Protein AF-A0A914VLH5-F1 (afdb_monomer)

Radius of gyration: 33.71 Å; Cα contacts (8 Å, |Δi|>4): 23; chains: 1; bounding box: 68×15×90 Å

Structure (mmCIF, N/CA/C/O backbone):
data_AF-A0A914VLH5-F1
#
_entry.id   AF-A0A914VLH5-F1
#
loop_
_atom_site.group_PDB
_atom_site.id
_atom_site.type_symbol
_atom_site.label_atom_id
_atom_site.label_alt_id
_atom_site.label_comp_id
_atom_site.label_asym_id
_atom_site.label_entity_id
_atom_site.label_seq_id
_atom_site.pdbx_PDB_ins_code
_atom_site.Cartn_x
_atom_site.Cartn_y
_atom_site.Cartn_z
_atom_site.occupancy
_atom_site.B_iso_or_equiv
_atom_site.auth_seq_id
_atom_site.auth_comp_id
_atom_site.auth_asym_id
_atom_site.auth_atom_id
_atom_site.pdbx_PDB_model_num
ATOM 1 N N . MET A 1 1 ? -21.725 1.135 17.606 1.00 58.41 1 MET A N 1
ATOM 2 C CA . MET A 1 1 ? -20.853 1.816 18.589 1.00 58.41 1 MET A CA 1
ATOM 3 C C . MET A 1 1 ? -21.652 2.880 19.317 1.00 58.41 1 MET A C 1
ATOM 5 O O . MET A 1 1 ? -21.839 2.698 20.506 1.00 58.41 1 MET A O 1
ATOM 9 N N . GLU A 1 2 ? -22.238 3.854 18.609 1.00 65.44 2 GLU A N 1
ATOM 10 C CA . GLU A 1 2 ? -23.177 4.846 19.180 1.00 65.44 2 GLU A CA 1
ATOM 11 C C . GLU A 1 2 ? -24.310 4.226 20.014 1.00 65.44 2 GLU A C 1
ATOM 13 O O . GLU A 1 2 ? -24.558 4.659 21.131 1.00 65.44 2 GLU A O 1
ATOM 18 N N . GLU A 1 3 ? -24.946 3.163 19.514 1.00 70.44 3 GLU A N 1
ATOM 19 C CA . GLU A 1 3 ? -26.031 2.468 20.226 1.00 70.44 3 GLU A CA 1
ATOM 20 C C . GLU A 1 3 ? -25.581 1.920 21.592 1.00 70.44 3 GLU A C 1
ATOM 22 O O . GLU A 1 3 ? -26.225 2.167 22.604 1.00 70.44 3 GLU A O 1
ATOM 27 N N . ARG A 1 4 ? -24.404 1.282 21.656 1.00 69.00 4 ARG A N 1
ATOM 28 C CA . ARG A 1 4 ? -23.881 0.718 22.910 1.00 69.00 4 ARG A CA 1
ATOM 29 C C . ARG A 1 4 ? -23.267 1.760 23.851 1.00 69.00 4 ARG A C 1
ATOM 31 O O . ARG A 1 4 ? -23.208 1.525 25.052 1.00 69.00 4 ARG A O 1
ATOM 38 N N . GLU A 1 5 ? -22.801 2.895 23.331 1.00 72.56 5 GLU A N 1
ATOM 39 C CA . GLU A 1 5 ? -22.423 4.048 24.165 1.00 72.56 5 GLU A CA 1
ATOM 40 C C . GLU A 1 5 ? -23.659 4.680 24.811 1.00 72.56 5 GLU A C 1
ATOM 42 O O . GLU A 1 5 ? -23.626 5.015 25.996 1.00 72.56 5 GLU A O 1
ATOM 47 N N . GLY A 1 6 ? -24.763 4.759 24.062 1.00 77.75 6 GLY A N 1
ATOM 48 C CA . GLY A 1 6 ? -26.075 5.119 24.594 1.00 77.75 6 GLY A CA 1
ATOM 49 C C . GLY A 1 6 ? -26.534 4.164 25.697 1.00 77.75 6 GLY A C 1
ATOM 50 O O . GLY A 1 6 ? -27.001 4.622 26.739 1.00 77.75 6 GLY A O 1
ATOM 51 N N . ASP A 1 7 ? -26.321 2.857 25.520 1.00 81.38 7 ASP A N 1
ATOM 52 C CA . ASP A 1 7 ? -26.665 1.847 26.527 1.00 81.38 7 ASP A CA 1
ATOM 53 C C . ASP A 1 7 ? -25.865 2.014 27.831 1.00 81.38 7 ASP A C 1
ATOM 55 O O . ASP A 1 7 ? -26.438 1.923 28.917 1.00 81.38 7 ASP A O 1
ATOM 59 N N . ILE A 1 8 ? -24.558 2.307 27.763 1.00 80.75 8 ILE A N 1
ATOM 60 C CA . ILE A 1 8 ? -23.743 2.548 28.970 1.00 80.75 8 ILE A CA 1
ATOM 61 C C . ILE A 1 8 ? -24.120 3.849 29.665 1.00 80.75 8 ILE A C 1
ATOM 63 O O . ILE A 1 8 ? -24.228 3.860 30.891 1.00 80.75 8 ILE A O 1
ATOM 67 N N . ALA A 1 9 ? -24.364 4.923 28.914 1.00 82.75 9 ALA A N 1
ATOM 68 C CA . ALA A 1 9 ? -24.849 6.173 29.491 1.00 82.75 9 ALA A CA 1
ATOM 69 C C . ALA A 1 9 ? -26.214 5.969 30.178 1.00 82.75 9 ALA A C 1
ATOM 71 O O . ALA A 1 9 ? -26.440 6.452 31.288 1.00 82.75 9 ALA A O 1
ATOM 72 N N . GLY A 1 10 ? -27.101 5.177 29.567 1.00 83.44 10 GLY A N 1
ATOM 73 C CA . GLY A 1 10 ? -28.369 4.770 30.168 1.00 83.44 10 GLY A CA 1
ATOM 74 C C . GLY A 1 10 ? -28.189 3.943 31.445 1.00 83.44 10 GLY A C 1
ATOM 75 O O . GLY A 1 10 ? -28.877 4.189 32.438 1.00 83.44 10 GLY A O 1
ATOM 76 N N . LEU A 1 11 ? -27.237 3.004 31.459 1.00 81.94 11 LEU A N 1
ATOM 77 C CA . LEU A 1 11 ? -26.892 2.211 32.643 1.00 81.94 11 LEU A CA 1
ATOM 78 C C . LEU A 1 11 ? -26.296 3.074 33.764 1.00 81.94 11 LEU A C 1
ATOM 80 O O . LEU A 1 11 ? -26.657 2.870 34.919 1.00 81.94 11 LEU A O 1
ATOM 84 N N . GLN A 1 12 ? -25.458 4.063 33.445 1.00 83.56 12 GLN A N 1
ATOM 85 C CA . GLN A 1 12 ? -24.929 5.032 34.416 1.00 83.56 12 GLN A CA 1
ATOM 86 C C . GLN A 1 12 ? -26.054 5.829 35.079 1.00 83.56 12 GLN A C 1
ATOM 88 O O . GLN A 1 12 ? -26.137 5.880 36.304 1.00 83.56 12 GLN A O 1
ATOM 93 N N . MET A 1 13 ? -26.981 6.365 34.281 1.00 85.25 13 MET A N 1
ATOM 94 C CA . MET A 1 13 ? -28.144 7.088 34.803 1.00 85.25 13 MET A CA 1
ATOM 95 C C . MET A 1 13 ? -29.053 6.197 35.663 1.00 85.25 13 MET A C 1
ATOM 97 O O . MET A 1 13 ? -29.634 6.658 36.646 1.00 85.25 13 MET A O 1
ATOM 101 N N . ALA A 1 14 ? -29.205 4.921 35.300 1.00 82.25 14 ALA A N 1
ATOM 102 C CA . ALA A 1 14 ? -29.979 3.965 36.086 1.00 82.25 14 ALA A CA 1
ATOM 103 C C . ALA A 1 14 ? -29.291 3.630 37.419 1.00 82.25 14 ALA A C 1
ATOM 105 O O . ALA A 1 14 ? -29.969 3.533 38.440 1.00 82.25 14 ALA A O 1
ATOM 106 N N . VAL A 1 15 ? -27.961 3.502 37.424 1.00 85.19 15 VAL A N 1
ATOM 107 C CA . VAL A 1 15 ? -27.155 3.294 38.636 1.00 85.19 15 VAL A CA 1
ATOM 108 C C . VAL A 1 15 ? -27.276 4.484 39.583 1.00 85.19 15 VAL A C 1
ATOM 110 O O . VAL A 1 15 ? -27.580 4.269 40.753 1.00 85.19 15 VAL A O 1
ATOM 113 N N . GLU A 1 16 ? -27.136 5.717 39.089 1.00 85.12 16 GLU A N 1
ATOM 114 C CA . GLU A 1 16 ? -27.302 6.932 39.904 1.00 85.12 16 GLU A CA 1
ATOM 115 C C . GLU A 1 16 ? -28.695 6.995 40.544 1.00 85.12 16 GLU A C 1
ATOM 117 O O . GLU A 1 16 ? -28.814 7.164 41.757 1.00 85.12 16 GLU A O 1
ATOM 122 N N . ARG A 1 17 ? -29.759 6.753 39.764 1.00 84.06 17 ARG A N 1
ATOM 123 C CA . ARG A 1 17 ? -31.134 6.722 40.295 1.00 84.06 17 ARG A CA 1
ATOM 124 C C . ARG A 1 17 ? -31.342 5.616 41.319 1.00 84.06 17 ARG A C 1
ATOM 126 O O . ARG A 1 17 ? -32.009 5.833 42.327 1.00 84.06 17 ARG A O 1
ATOM 133 N N . LEU A 1 18 ? -30.811 4.418 41.070 1.00 80.06 18 LEU A N 1
ATOM 134 C CA . LEU A 1 18 ? -30.952 3.310 42.011 1.00 80.06 18 LEU A CA 1
ATOM 135 C C . LEU A 1 18 ? -30.200 3.592 43.310 1.00 80.06 18 LEU A C 1
ATOM 137 O O . LEU A 1 18 ? -30.723 3.258 44.369 1.00 80.06 18 LEU A O 1
ATOM 141 N N . GLN A 1 19 ? -29.037 4.245 43.262 1.00 80.94 19 GLN A N 1
ATOM 142 C CA . GLN A 1 19 ? -28.302 4.688 44.452 1.00 80.94 19 GLN A CA 1
ATOM 143 C C . GLN A 1 19 ? -29.043 5.769 45.244 1.00 80.94 19 GLN A C 1
ATOM 145 O O . GLN A 1 19 ? -28.966 5.779 46.471 1.00 80.94 19 GLN A O 1
ATOM 150 N N . GLU A 1 20 ? -29.771 6.651 44.559 1.00 81.56 20 GLU A N 1
ATOM 151 C CA . GLU A 1 20 ? -30.595 7.694 45.177 1.00 81.56 20 GLU A CA 1
ATOM 152 C C . GLU A 1 20 ? -31.828 7.099 45.884 1.00 81.56 20 GLU A C 1
ATOM 154 O O . GLU A 1 20 ? -32.180 7.500 46.993 1.00 81.56 20 GLU A O 1
ATOM 159 N N . VAL A 1 21 ? -32.457 6.087 45.272 1.00 79.88 21 VAL A N 1
ATOM 160 C CA . VAL A 1 21 ? -33.674 5.429 45.784 1.00 79.88 21 VAL A CA 1
ATOM 161 C C . VAL A 1 21 ? -33.382 4.374 46.859 1.00 79.88 21 VAL A C 1
ATOM 163 O O . VAL A 1 21 ? -34.223 4.141 47.724 1.00 79.88 21 VAL A O 1
ATOM 166 N N . SER A 1 22 ? -32.205 3.739 46.848 1.00 76.44 22 SER A N 1
ATOM 167 C CA . SER A 1 22 ? -31.852 2.672 47.806 1.00 76.44 22 SER A CA 1
ATOM 168 C C . SER A 1 22 ? -31.520 3.164 49.227 1.00 76.44 22 SER A C 1
ATOM 170 O O . SER A 1 22 ? -31.223 2.352 50.103 1.00 76.44 22 SER A O 1
ATOM 172 N N . GLY A 1 23 ? -31.644 4.467 49.509 1.00 71.56 23 GLY A N 1
ATOM 173 C CA . GLY A 1 23 ? -31.435 5.023 50.851 1.00 71.56 23 GLY A CA 1
ATOM 174 C C . GLY A 1 23 ? -29.980 4.898 51.312 1.00 71.56 23 GLY A C 1
ATOM 175 O O . GLY A 1 23 ? -29.069 5.014 50.500 1.00 71.56 23 GLY A O 1
ATOM 176 N N . ASP A 1 24 ? -29.736 4.673 52.606 1.00 74.88 24 ASP A N 1
ATOM 177 C CA . ASP A 1 24 ? -28.383 4.545 53.183 1.00 74.88 24 ASP A CA 1
ATOM 178 C C . ASP A 1 24 ? -27.883 3.098 53.313 1.00 74.88 24 ASP A C 1
ATOM 180 O O . ASP A 1 24 ? -26.865 2.876 53.962 1.00 74.88 24 ASP A O 1
ATOM 184 N N . ASP A 1 25 ? -28.545 2.111 52.691 1.00 82.12 25 ASP A N 1
ATOM 185 C CA . ASP A 1 25 ? -28.088 0.716 52.744 1.00 82.12 25 ASP A CA 1
ATOM 186 C C . ASP A 1 25 ? -26.777 0.535 51.943 1.00 82.12 25 ASP A C 1
ATOM 188 O O . ASP A 1 25 ? -26.790 0.557 50.702 1.00 82.12 25 ASP A O 1
ATOM 192 N N . PRO A 1 26 ? -25.622 0.344 52.610 1.00 79.56 26 PRO A N 1
ATOM 193 C CA . PRO A 1 26 ? -24.332 0.273 51.932 1.00 79.56 26 PRO A CA 1
ATOM 194 C C . PRO A 1 26 ? -24.176 -1.013 51.113 1.00 79.56 26 PRO A C 1
ATOM 196 O O . PRO A 1 26 ? -23.416 -1.032 50.143 1.00 79.56 26 PRO A O 1
ATOM 199 N N . SER A 1 27 ? -24.891 -2.084 51.477 1.00 84.31 27 SER A N 1
ATOM 200 C CA . SER A 1 27 ? -24.794 -3.382 50.807 1.00 84.31 27 SER A CA 1
ATOM 201 C C . SER A 1 27 ? -25.384 -3.304 49.401 1.00 84.31 27 SER A C 1
ATOM 203 O O . SER A 1 27 ? -24.758 -3.738 48.436 1.00 84.31 27 SER A O 1
ATOM 205 N N . VAL A 1 28 ? -26.559 -2.683 49.274 1.00 81.94 28 VAL A N 1
ATOM 206 C CA . VAL A 1 28 ? -27.264 -2.528 47.992 1.00 81.94 28 VAL A CA 1
ATOM 207 C C . VAL A 1 28 ? -26.488 -1.603 47.052 1.00 81.94 28 VAL A C 1
ATOM 209 O O . VAL A 1 28 ? -26.318 -1.917 45.873 1.00 81.94 28 VAL A O 1
ATOM 212 N N . LYS A 1 29 ? -25.944 -0.493 47.571 1.00 81.12 29 LYS A N 1
ATOM 213 C CA . LYS A 1 29 ? -25.105 0.429 46.784 1.00 81.12 29 LYS A CA 1
ATOM 214 C C . LYS A 1 29 ? -23.845 -0.247 46.247 1.00 81.12 29 LYS A C 1
ATOM 216 O O . LYS A 1 29 ? -23.476 -0.008 45.097 1.00 81.12 29 LYS A O 1
ATOM 221 N N . THR A 1 30 ? -23.206 -1.084 47.063 1.00 86.25 30 THR A N 1
ATOM 222 C CA . THR A 1 30 ? -21.996 -1.821 46.671 1.00 86.25 30 THR A CA 1
ATOM 223 C C . THR A 1 30 ? -22.308 -2.826 45.565 1.00 86.25 30 THR A C 1
ATOM 225 O O . THR A 1 30 ? -21.639 -2.817 44.537 1.00 86.25 30 THR A O 1
ATOM 228 N N . GLU A 1 31 ? -23.376 -3.615 45.704 1.00 86.62 31 GLU A N 1
ATOM 229 C CA . GLU A 1 31 ? -23.755 -4.615 44.698 1.00 86.62 31 GLU A CA 1
ATOM 230 C C . GLU A 1 31 ? -24.114 -3.979 43.339 1.00 86.62 31 GLU A C 1
ATOM 232 O O . GLU A 1 31 ? -23.730 -4.489 42.282 1.00 86.62 31 GLU A O 1
ATOM 237 N N . ILE A 1 32 ? -24.813 -2.836 43.344 1.00 84.88 32 ILE A N 1
ATOM 238 C CA . ILE A 1 32 ? -25.131 -2.082 42.120 1.00 84.88 32 ILE A CA 1
ATOM 239 C C . ILE A 1 32 ? -23.846 -1.605 41.425 1.00 84.88 32 ILE A C 1
ATOM 241 O O . ILE A 1 32 ? -23.713 -1.760 40.209 1.00 84.88 32 ILE A O 1
ATOM 245 N N . LEU A 1 33 ? -22.893 -1.051 42.184 1.00 84.81 33 LEU A N 1
ATOM 246 C CA . LEU A 1 33 ? -21.613 -0.579 41.648 1.00 84.81 33 LEU A CA 1
ATOM 247 C C . LEU A 1 33 ? -20.755 -1.717 41.101 1.00 84.81 33 LEU A C 1
ATOM 249 O O . LEU A 1 33 ? -20.169 -1.572 40.031 1.00 84.81 33 LEU A O 1
ATOM 253 N N . GLU A 1 34 ? -20.694 -2.851 41.795 1.00 88.88 34 GLU A N 1
ATOM 254 C CA . GLU A 1 34 ? -19.945 -4.025 41.342 1.00 88.88 34 GLU A CA 1
ATOM 255 C C . GLU A 1 34 ? -20.490 -4.552 40.014 1.00 88.88 34 GLU A C 1
ATOM 257 O O . GLU A 1 34 ? -19.727 -4.764 39.068 1.00 88.88 34 GLU A O 1
ATOM 262 N N . ARG A 1 35 ? -21.817 -4.697 39.898 1.00 86.00 35 ARG A N 1
ATOM 263 C CA . ARG A 1 35 ? -22.463 -5.126 38.647 1.00 86.00 35 ARG A CA 1
ATOM 264 C C . ARG A 1 35 ? -22.250 -4.121 37.519 1.00 86.00 35 ARG A C 1
ATOM 266 O O . ARG A 1 35 ? -22.028 -4.523 36.379 1.00 86.00 35 ARG A O 1
ATOM 273 N N . PHE A 1 36 ? -22.293 -2.827 37.826 1.00 86.12 36 PHE A N 1
ATOM 274 C CA . PHE A 1 36 ? -22.020 -1.778 36.852 1.00 86.12 36 PHE A CA 1
ATOM 275 C C . PHE A 1 36 ? -20.569 -1.822 36.357 1.00 86.12 36 PHE A C 1
ATOM 277 O O . PHE A 1 36 ? -20.327 -1.862 35.151 1.00 86.12 36 PHE A O 1
ATOM 284 N N . HIS A 1 37 ? -19.598 -1.906 37.268 1.00 88.00 37 HIS A N 1
ATOM 285 C CA . HIS A 1 37 ? -18.186 -2.026 36.912 1.00 88.00 37 HIS A CA 1
ATOM 286 C C . HIS A 1 37 ? -17.889 -3.29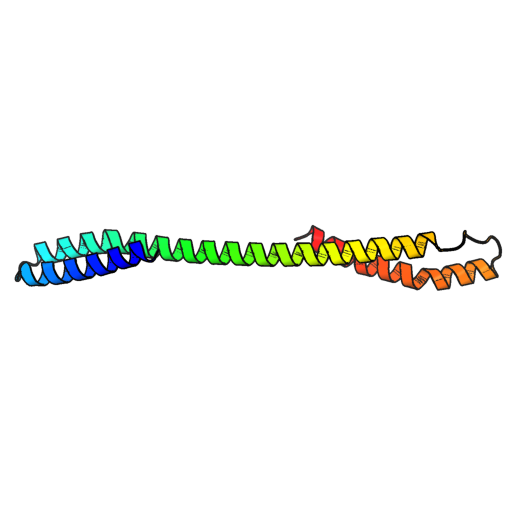7 36.111 1.00 88.00 37 HIS A C 1
ATOM 288 O O . HIS A 1 37 ? -17.116 -3.235 35.153 1.00 88.00 37 HIS A O 1
ATOM 294 N N . ALA A 1 38 ? -18.540 -4.416 36.441 1.00 88.19 38 ALA A N 1
ATOM 295 C CA . ALA A 1 38 ? -18.421 -5.670 35.701 1.00 88.19 38 ALA A CA 1
ATOM 296 C C . ALA A 1 38 ? -18.909 -5.569 34.244 1.00 88.19 38 ALA A C 1
ATOM 298 O O . ALA A 1 38 ? -18.464 -6.345 33.401 1.00 88.19 38 ALA A O 1
ATOM 299 N N . LEU A 1 39 ? -19.792 -4.614 33.929 1.00 85.38 39 LEU A N 1
ATOM 300 C CA . LEU A 1 39 ? -20.249 -4.332 32.564 1.00 85.38 39 LEU A CA 1
ATOM 301 C C . LEU A 1 39 ? -19.410 -3.247 31.879 1.00 85.38 39 LEU A C 1
ATOM 303 O O . LEU A 1 39 ? -19.099 -3.367 30.692 1.00 85.38 39 LEU A O 1
ATOM 307 N N . GLN A 1 40 ? -19.016 -2.207 32.617 1.00 86.94 40 GLN A N 1
ATOM 308 C CA . GLN A 1 40 ? -18.257 -1.089 32.065 1.00 86.94 40 GLN A CA 1
ATOM 309 C C . GLN A 1 40 ? -16.836 -1.508 31.656 1.00 86.94 40 GLN A C 1
ATOM 311 O O . GLN A 1 40 ? -16.375 -1.133 30.580 1.00 86.94 40 GLN A O 1
ATOM 316 N N . GLN A 1 41 ? -16.151 -2.329 32.463 1.00 89.44 41 GLN A N 1
ATOM 317 C CA . GLN A 1 41 ? -14.777 -2.748 32.159 1.00 89.44 41 GLN A CA 1
ATOM 318 C C . GLN A 1 41 ? -14.648 -3.492 30.816 1.00 89.44 41 GLN A C 1
ATOM 320 O O . GLN A 1 41 ? -13.867 -3.044 29.972 1.00 89.44 41 GLN A O 1
ATOM 325 N N . PRO A 1 42 ? -15.410 -4.573 30.550 1.00 89.12 42 PRO A N 1
ATOM 326 C CA . PRO A 1 42 ? -15.344 -5.265 29.263 1.00 89.12 42 PRO A CA 1
ATOM 327 C C . PRO A 1 42 ? -15.711 -4.372 28.077 1.00 89.12 42 PRO A C 1
ATOM 329 O O . PRO A 1 42 ? -15.175 -4.553 26.983 1.00 89.12 42 PRO A O 1
ATOM 332 N N . PHE A 1 43 ? -16.612 -3.405 28.275 1.00 87.44 43 PHE A N 1
ATOM 333 C CA . PHE A 1 43 ? -16.966 -2.446 27.236 1.00 87.44 43 PHE A CA 1
ATOM 334 C C . PHE A 1 43 ? -15.804 -1.512 26.897 1.00 87.44 43 PHE A C 1
ATOM 336 O O . PHE A 1 43 ? -15.457 -1.377 25.723 1.00 87.44 43 PHE A O 1
ATOM 343 N N . ASP A 1 44 ? -15.162 -0.921 27.905 1.00 88.50 44 ASP A N 1
ATOM 344 C CA . ASP A 1 44 ? -14.001 -0.050 27.714 1.00 88.50 44 ASP A CA 1
ATOM 345 C C . ASP A 1 44 ? -12.844 -0.810 27.047 1.00 88.50 44 ASP A C 1
ATOM 347 O O . ASP A 1 44 ? -12.163 -0.289 26.157 1.00 88.50 44 ASP A O 1
ATOM 351 N N . GLU A 1 45 ? -12.634 -2.072 27.428 1.00 91.31 45 GLU A N 1
ATOM 352 C CA . GLU A 1 45 ? -11.671 -2.957 26.773 1.00 91.31 45 GLU A CA 1
ATOM 353 C C . GLU A 1 45 ? -12.036 -3.252 25.315 1.00 91.31 45 GLU A C 1
ATOM 355 O O . GLU A 1 45 ? -11.168 -3.190 24.440 1.00 91.31 45 GLU A O 1
ATOM 360 N N . MET A 1 46 ? -13.305 -3.562 25.029 1.00 90.19 46 MET A N 1
ATOM 361 C CA . MET A 1 46 ? -13.783 -3.772 23.661 1.00 90.19 46 MET A CA 1
ATOM 362 C C . MET A 1 46 ? -13.601 -2.522 22.807 1.00 90.19 46 MET A C 1
ATOM 364 O O . MET A 1 46 ? -13.136 -2.637 21.675 1.00 90.19 46 MET A O 1
ATOM 368 N N . LYS A 1 47 ? -13.906 -1.337 23.343 1.00 88.38 47 LYS A N 1
ATOM 369 C CA . LYS A 1 47 ? -13.723 -0.059 22.651 1.00 88.38 47 LYS A CA 1
ATOM 370 C C . LYS A 1 47 ? -12.258 0.166 22.289 1.00 88.38 47 LYS A C 1
ATOM 372 O O . LYS A 1 47 ? -11.944 0.375 21.122 1.00 88.38 47 LYS A O 1
ATOM 377 N N . LYS A 1 48 ? -11.344 -0.004 23.251 1.00 92.69 48 LYS A N 1
ATOM 378 C CA . LYS A 1 48 ? -9.895 0.089 23.000 1.00 92.69 48 LYS A CA 1
ATOM 379 C C . LYS A 1 48 ? -9.422 -0.907 21.937 1.00 92.69 48 LYS A C 1
ATOM 381 O O . LYS A 1 48 ? -8.612 -0.552 21.081 1.00 92.69 48 LYS A O 1
ATOM 386 N N . LYS A 1 49 ? -9.919 -2.150 21.972 1.00 94.88 49 LYS A N 1
ATOM 387 C CA . LYS A 1 49 ? -9.598 -3.172 20.960 1.00 94.88 49 LYS A CA 1
ATOM 388 C C . LYS A 1 49 ? -10.120 -2.780 19.581 1.00 94.88 49 LYS A C 1
ATOM 390 O O . LYS A 1 49 ? -9.381 -2.911 18.610 1.00 94.88 49 LYS A O 1
ATOM 395 N N . LEU A 1 50 ? -11.353 -2.286 19.491 1.00 92.44 50 LEU A N 1
ATOM 396 C CA . LEU A 1 50 ? -11.945 -1.852 18.229 1.00 92.44 50 LEU A CA 1
ATOM 397 C C . LEU A 1 50 ? -11.182 -0.668 17.632 1.00 92.44 50 LEU A C 1
ATOM 399 O O . LEU A 1 50 ? -10.838 -0.712 16.455 1.00 92.44 50 LEU A O 1
ATOM 403 N N . ASP A 1 51 ? -10.847 0.336 18.442 1.00 93.69 51 ASP A N 1
ATOM 404 C CA . ASP A 1 51 ? -10.066 1.494 18.000 1.00 93.69 51 ASP A CA 1
ATOM 405 C C . ASP A 1 51 ? -8.681 1.073 17.490 1.00 93.69 51 ASP A C 1
ATOM 407 O O . ASP A 1 51 ? -8.210 1.561 16.460 1.00 93.69 51 ASP A O 1
ATOM 411 N N . SER A 1 52 ? -8.033 0.134 18.186 1.00 96.19 52 SER A N 1
ATOM 412 C CA . SER A 1 52 ? -6.753 -0.441 17.765 1.00 96.19 52 SER A CA 1
ATOM 413 C C . SER A 1 52 ? -6.874 -1.180 16.428 1.00 96.19 52 SER A C 1
ATOM 415 O O . SER A 1 52 ? -6.100 -0.921 15.506 1.00 96.19 52 SER A O 1
ATOM 417 N N . LEU A 1 53 ? -7.888 -2.041 16.280 1.00 96.12 53 LEU A N 1
ATOM 418 C CA . LEU A 1 53 ? -8.155 -2.770 15.038 1.00 96.12 53 LEU A CA 1
ATOM 419 C C . LEU A 1 53 ? -8.474 -1.826 13.878 1.00 96.12 53 LEU A C 1
ATOM 421 O O . LEU A 1 53 ? -7.983 -2.028 12.770 1.00 96.12 53 LEU A O 1
ATOM 425 N N . GLN A 1 54 ? -9.255 -0.775 14.125 1.00 95.19 54 GLN A N 1
ATOM 426 C CA . GLN A 1 54 ? -9.581 0.222 13.115 1.00 95.19 54 GLN A CA 1
ATOM 427 C C . GLN A 1 54 ? -8.327 0.964 12.645 1.00 95.19 54 GLN A C 1
ATOM 429 O O . GLN A 1 54 ? -8.131 1.117 11.440 1.00 95.19 54 GLN A O 1
ATOM 434 N N . ARG A 1 55 ? -7.454 1.384 13.569 1.00 96.44 55 ARG A N 1
ATOM 435 C CA . ARG A 1 55 ? -6.170 2.015 13.224 1.00 96.44 55 ARG A CA 1
ATOM 436 C C . ARG A 1 55 ? -5.272 1.066 12.437 1.00 96.44 55 ARG A C 1
ATOM 438 O O . ARG A 1 55 ? -4.742 1.459 11.404 1.00 96.44 55 ARG A O 1
ATOM 445 N N . ALA A 1 56 ? -5.148 -0.186 12.877 1.00 96.50 56 ALA A N 1
ATOM 446 C CA . ALA A 1 56 ? -4.364 -1.197 12.172 1.00 96.50 56 ALA A CA 1
ATOM 447 C C . ALA A 1 56 ? -4.889 -1.431 10.745 1.00 96.50 56 ALA A C 1
ATOM 449 O O . ALA A 1 56 ? -4.109 -1.434 9.797 1.00 96.50 56 ALA A O 1
ATOM 450 N N . ALA A 1 57 ? -6.209 -1.538 10.568 1.00 95.50 57 ALA A N 1
ATOM 451 C CA . ALA A 1 57 ? -6.829 -1.701 9.255 1.00 95.50 57 ALA A CA 1
ATOM 452 C C . ALA A 1 57 ? -6.632 -0.472 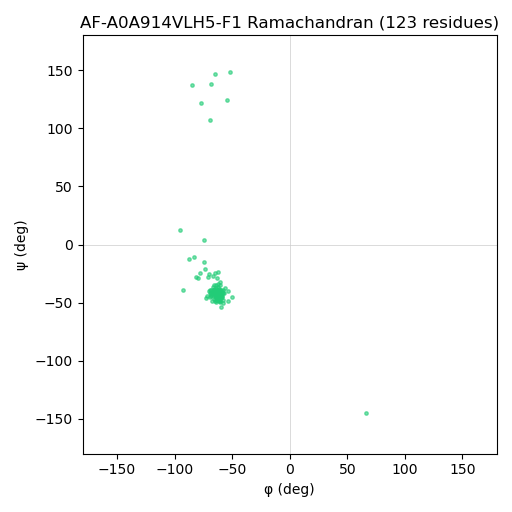8.350 1.00 95.50 57 ALA A C 1
ATOM 454 O O . ALA A 1 57 ? -6.391 -0.615 7.152 1.00 95.50 57 ALA A O 1
ATOM 455 N N . GLN A 1 58 ? -6.718 0.741 8.905 1.00 97.12 58 GLN A N 1
ATOM 456 C CA . GLN A 1 58 ? -6.454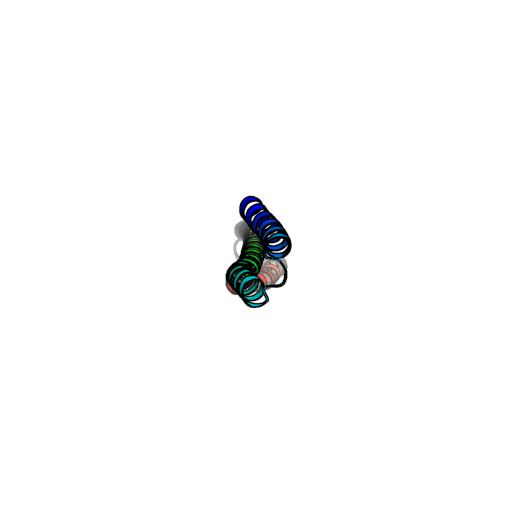 1.974 8.161 1.00 97.12 58 GLN A CA 1
ATOM 457 C C . GLN A 1 58 ? -4.991 2.068 7.714 1.00 97.12 58 GLN A C 1
ATOM 459 O O . GLN A 1 58 ? -4.743 2.418 6.560 1.00 97.12 58 GLN A O 1
ATOM 464 N N . ASN A 1 59 ? -4.049 1.706 8.588 1.00 96.50 59 ASN A N 1
ATOM 465 C CA . ASN A 1 59 ? -2.624 1.675 8.267 1.00 96.50 59 ASN A CA 1
ATOM 466 C C . ASN A 1 59 ? -2.324 0.636 7.184 1.00 96.50 59 ASN A C 1
ATOM 468 O O . ASN A 1 59 ? -1.762 0.995 6.157 1.00 96.50 59 ASN A O 1
ATOM 472 N N . ALA A 1 60 ? -2.809 -0.600 7.340 1.00 94.56 60 ALA A N 1
ATOM 473 C CA . ALA A 1 60 ? -2.634 -1.656 6.343 1.00 94.56 60 ALA A CA 1
ATOM 474 C C . ALA A 1 60 ? -3.210 -1.258 4.972 1.00 94.56 60 ALA A C 1
ATOM 476 O O . ALA A 1 60 ? -2.609 -1.503 3.930 1.00 94.56 60 ALA A O 1
ATOM 477 N N . LYS A 1 61 ? -4.363 -0.575 4.953 1.00 95.44 61 LYS A N 1
ATOM 478 C CA . LYS A 1 61 ? -4.942 -0.036 3.715 1.00 95.44 61 LYS A CA 1
ATOM 479 C C . LYS A 1 61 ? -4.070 1.058 3.092 1.00 95.44 61 LYS A C 1
ATOM 481 O O . LYS A 1 61 ? -3.994 1.144 1.869 1.00 95.44 61 LYS A O 1
ATOM 486 N N . ALA A 1 62 ? -3.479 1.932 3.902 1.00 95.88 62 ALA A N 1
ATOM 487 C CA . ALA A 1 62 ? -2.592 2.983 3.412 1.00 95.88 62 ALA A CA 1
ATOM 488 C C . ALA A 1 62 ? -1.289 2.395 2.848 1.00 95.88 62 ALA A C 1
ATOM 490 O O . ALA A 1 62 ? -0.882 2.782 1.755 1.00 95.88 62 ALA A O 1
ATOM 491 N N . GLU A 1 63 ? -0.702 1.423 3.545 1.00 93.19 63 GLU A N 1
ATOM 492 C CA . GLU A 1 63 ? 0.475 0.669 3.103 1.00 93.19 63 GLU A CA 1
ATOM 493 C C . GLU A 1 63 ? 0.201 -0.071 1.790 1.00 93.19 63 GLU A C 1
ATOM 495 O O . GLU A 1 63 ? 0.972 0.076 0.846 1.00 93.19 63 GLU A O 1
ATOM 500 N N . GLY A 1 64 ? -0.940 -0.763 1.676 1.00 93.12 64 GLY A N 1
ATOM 501 C CA . GLY A 1 64 ? -1.348 -1.431 0.437 1.00 93.12 64 GLY A CA 1
ATOM 502 C C . GLY A 1 64 ? -1.473 -0.465 -0.744 1.00 93.12 64 GLY A C 1
ATOM 503 O O . GLY A 1 64 ? -0.926 -0.718 -1.810 1.00 93.12 64 GLY A O 1
ATOM 504 N N . LYS A 1 65 ? -2.094 0.704 -0.541 1.00 95.12 65 LYS A N 1
ATOM 505 C CA . LYS A 1 65 ? -2.172 1.745 -1.583 1.00 95.12 65 LYS A CA 1
ATOM 506 C C . LYS A 1 65 ? -0.812 2.316 -1.973 1.00 95.12 65 LYS A C 1
ATOM 508 O O . LYS A 1 65 ? -0.628 2.732 -3.113 1.00 95.12 65 LYS A O 1
ATOM 513 N N . GLN A 1 66 ? 0.110 2.433 -1.020 1.00 92.94 66 GLN A N 1
ATOM 514 C CA . GLN A 1 66 ? 1.465 2.883 -1.315 1.00 92.94 66 GLN A CA 1
ATOM 515 C C . GLN A 1 66 ? 2.206 1.826 -2.132 1.00 92.94 66 GLN A C 1
ATOM 517 O O . GLN A 1 66 ? 2.847 2.183 -3.112 1.00 92.94 66 GLN A O 1
ATOM 522 N N . PHE A 1 67 ? 2.085 0.553 -1.756 1.00 90.69 67 PHE A N 1
ATOM 523 C CA . PHE A 1 67 ? 2.655 -0.563 -2.501 1.00 90.69 67 PHE A CA 1
ATOM 524 C C . PHE A 1 67 ? 2.134 -0.605 -3.941 1.00 90.69 67 PHE A C 1
ATOM 526 O O . PHE A 1 67 ? 2.943 -0.631 -4.859 1.00 90.69 67 PHE A O 1
ATOM 533 N N . GLU A 1 68 ? 0.812 -0.533 -4.136 1.00 92.50 68 GLU A N 1
ATOM 534 C CA . GLU A 1 68 ? 0.186 -0.515 -5.468 1.00 92.50 68 GLU A CA 1
ATOM 535 C C . GLU A 1 68 ? 0.780 0.589 -6.350 1.00 92.50 68 GLU A C 1
ATOM 537 O O .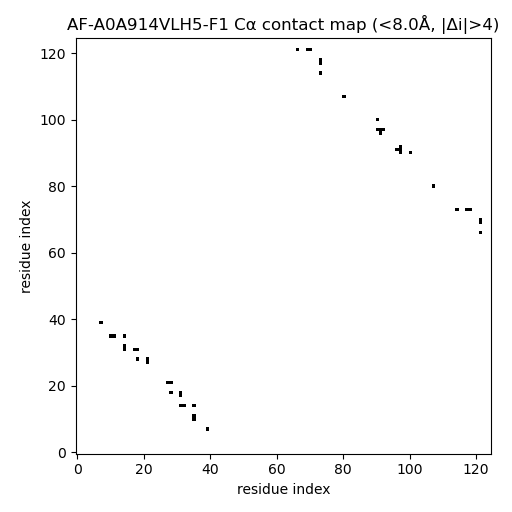 GLU A 1 68 ? 1.228 0.313 -7.454 1.00 92.50 68 GLU A O 1
ATOM 542 N N . ARG A 1 69 ? 0.893 1.819 -5.829 1.00 94.44 69 ARG A N 1
ATOM 543 C CA . ARG A 1 69 ? 1.503 2.937 -6.570 1.00 94.44 69 ARG A CA 1
ATOM 544 C C . ARG A 1 69 ? 2.964 2.685 -6.924 1.00 94.44 69 ARG A C 1
ATOM 546 O O . ARG A 1 69 ? 3.341 2.864 -8.069 1.00 94.44 69 ARG A O 1
ATOM 553 N N . GLN A 1 70 ? 3.776 2.259 -5.952 1.00 91.81 70 GLN A N 1
ATOM 554 C CA . GLN A 1 70 ? 5.196 1.978 -6.195 1.00 91.81 70 GLN A CA 1
ATOM 555 C C . GLN A 1 70 ? 5.381 0.865 -7.237 1.00 91.81 70 GLN A C 1
ATOM 557 O O . GLN A 1 70 ? 6.333 0.892 -8.011 1.00 91.81 70 GLN A O 1
ATOM 562 N N . PHE A 1 71 ? 4.478 -0.115 -7.247 1.00 91.31 71 PHE A N 1
ATOM 563 C CA . PHE A 1 71 ? 4.490 -1.208 -8.206 1.00 91.31 71 PHE A CA 1
ATOM 564 C C . PHE A 1 71 ? 4.071 -0.753 -9.609 1.00 91.31 71 PHE A C 1
ATOM 566 O O . PHE A 1 71 ? 4.744 -1.103 -10.576 1.00 91.31 71 PHE A O 1
ATOM 573 N N . ASP A 1 72 ? 3.013 0.052 -9.718 1.00 94.94 72 ASP A N 1
ATOM 574 C CA . ASP A 1 72 ? 2.559 0.628 -10.988 1.00 94.94 72 ASP A CA 1
ATOM 575 C C . ASP A 1 72 ? 3.634 1.541 -11.604 1.00 94.94 72 ASP A C 1
ATOM 577 O O . ASP A 1 72 ? 3.944 1.400 -12.786 1.00 94.94 72 ASP A O 1
ATOM 581 N N . ASP A 1 73 ? 4.269 2.398 -10.796 1.00 93.94 73 ASP A N 1
ATOM 582 C CA . ASP A 1 73 ? 5.368 3.272 -11.234 1.00 93.94 73 ASP A CA 1
ATOM 583 C C . ASP A 1 73 ? 6.555 2.445 -11.779 1.00 93.94 73 ASP A C 1
ATOM 585 O O . ASP A 1 73 ? 7.136 2.768 -12.819 1.00 93.94 73 ASP A O 1
ATOM 589 N N . LEU A 1 74 ? 6.904 1.341 -11.102 1.00 93.31 74 LEU A N 1
ATOM 590 C CA . LEU A 1 74 ? 7.969 0.436 -11.544 1.00 93.31 74 LEU A CA 1
ATOM 591 C C . LEU A 1 74 ? 7.600 -0.285 -12.850 1.00 93.31 74 LEU A C 1
ATOM 593 O O . LEU A 1 74 ? 8.454 -0.439 -13.723 1.00 93.31 74 LEU A O 1
ATOM 597 N N . LEU A 1 75 ? 6.348 -0.734 -12.995 1.00 94.25 75 LEU A N 1
ATOM 598 C CA . LEU A 1 75 ? 5.857 -1.354 -14.228 1.00 94.25 75 LEU A CA 1
ATOM 599 C C . LEU A 1 75 ? 5.925 -0.383 -15.408 1.00 94.25 75 LEU A C 1
ATOM 601 O O . LEU A 1 75 ? 6.452 -0.749 -16.459 1.00 94.25 75 LEU A O 1
ATOM 605 N N . GLU A 1 76 ? 5.447 0.849 -15.228 1.00 95.88 76 GLU A N 1
ATOM 606 C CA . GLU A 1 76 ? 5.486 1.881 -16.267 1.00 95.88 76 GLU A CA 1
ATOM 607 C C . GLU A 1 76 ? 6.927 2.174 -16.702 1.00 95.88 76 GLU A C 1
ATOM 609 O O . GLU A 1 76 ? 7.228 2.214 -17.902 1.00 95.88 76 GLU A O 1
ATOM 614 N N . TRP A 1 77 ? 7.847 2.304 -15.741 1.00 95.31 77 TRP A N 1
ATOM 615 C CA . TRP A 1 77 ? 9.261 2.478 -16.057 1.00 95.31 77 TRP A CA 1
ATOM 616 C C . TRP A 1 77 ? 9.837 1.268 -16.809 1.00 95.31 77 TRP A C 1
ATOM 618 O O . TRP A 1 77 ? 10.534 1.460 -17.809 1.00 95.31 77 TRP A O 1
ATOM 628 N N . MET A 1 78 ? 9.534 0.032 -16.392 1.00 93.88 78 MET A N 1
ATOM 629 C CA . MET A 1 78 ? 10.025 -1.181 -17.061 1.00 93.88 78 MET A CA 1
ATOM 630 C C . MET A 1 78 ? 9.537 -1.279 -18.508 1.00 93.88 78 MET A C 1
ATOM 632 O O . MET A 1 78 ? 10.325 -1.616 -19.395 1.00 93.88 78 MET A O 1
ATOM 636 N N . ASP A 1 79 ? 8.270 -0.954 -18.767 1.00 95.69 79 ASP A N 1
ATOM 637 C CA . ASP A 1 79 ? 7.719 -0.928 -20.123 1.00 95.69 79 ASP A CA 1
ATOM 638 C C . ASP A 1 79 ? 8.420 0.135 -20.985 1.00 95.69 79 ASP A C 1
ATOM 640 O O . ASP A 1 79 ? 8.800 -0.134 -22.131 1.00 95.69 79 ASP A O 1
ATOM 644 N N . GLY A 1 80 ? 8.689 1.318 -20.423 1.00 94.81 80 GLY A N 1
ATOM 645 C CA . GLY A 1 80 ? 9.467 2.366 -21.086 1.00 94.81 80 GLY A CA 1
ATOM 646 C C . GLY A 1 80 ? 10.929 1.974 -21.344 1.00 94.81 80 GLY A C 1
ATOM 647 O O . GLY A 1 80 ? 11.467 2.220 -22.427 1.00 94.81 80 GLY A O 1
ATOM 648 N N . ALA A 1 81 ? 11.588 1.340 -20.374 1.00 93.38 81 ALA A N 1
ATOM 649 C CA . ALA A 1 81 ? 12.954 0.832 -20.489 1.00 93.38 81 ALA A CA 1
ATOM 650 C C . ALA A 1 81 ? 13.055 -0.256 -21.565 1.00 93.38 81 ALA A C 1
ATOM 652 O O . ALA A 1 81 ? 13.938 -0.193 -22.423 1.00 93.38 81 ALA A O 1
ATOM 653 N N . LYS A 1 82 ? 12.104 -1.195 -21.587 1.00 93.00 82 LYS A N 1
ATOM 654 C CA . LYS A 1 82 ? 11.993 -2.216 -22.629 1.00 93.00 82 LYS A CA 1
ATOM 655 C C . LYS A 1 82 ? 11.786 -1.596 -24.008 1.00 93.00 82 LYS A C 1
ATOM 657 O O . LYS A 1 82 ? 12.492 -1.961 -24.940 1.00 93.00 82 LYS A O 1
ATOM 662 N N . GLY A 1 83 ? 10.886 -0.621 -24.137 1.00 93.69 83 GLY A N 1
ATOM 663 C CA . GLY A 1 83 ? 10.664 0.079 -25.402 1.00 93.69 83 GLY A CA 1
ATOM 664 C C . GLY A 1 83 ? 11.917 0.793 -25.921 1.00 93.69 83 GLY A C 1
ATOM 665 O O . GLY A 1 83 ? 12.183 0.761 -27.122 1.00 93.69 83 GLY A O 1
ATOM 666 N N . ARG A 1 84 ? 12.712 1.402 -25.029 1.00 91.19 84 ARG A N 1
ATOM 667 C CA . ARG A 1 84 ? 14.017 1.994 -25.375 1.00 91.19 84 ARG A CA 1
ATOM 668 C C . ARG A 1 84 ? 15.018 0.929 -25.811 1.00 91.19 84 ARG A C 1
ATOM 670 O O . ARG A 1 84 ? 15.689 1.126 -26.817 1.00 91.19 84 ARG A O 1
ATOM 677 N N . PHE A 1 85 ? 15.088 -0.190 -25.092 1.00 88.56 85 PH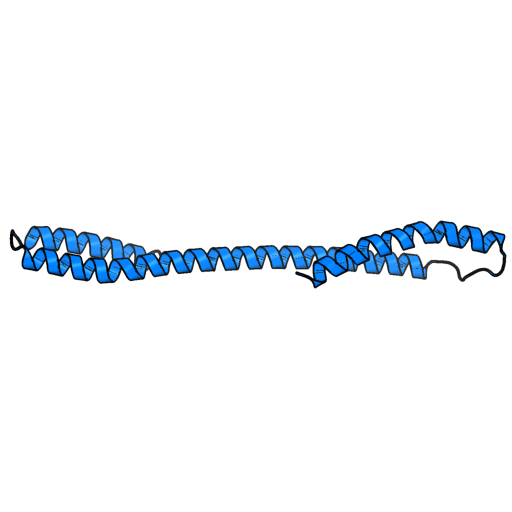E A N 1
ATOM 678 C CA . PHE A 1 85 ? 15.962 -1.314 -25.424 1.00 88.56 85 PHE A CA 1
ATOM 679 C C . PHE A 1 85 ? 15.622 -1.927 -26.791 1.00 88.56 85 PHE A C 1
ATOM 681 O O . PHE A 1 85 ? 16.513 -2.130 -27.609 1.00 88.56 85 PHE A O 1
ATOM 688 N N . ASP A 1 86 ? 14.338 -2.141 -27.081 1.00 90.19 86 ASP A N 1
ATOM 689 C CA . ASP A 1 86 ? 13.864 -2.701 -28.353 1.00 90.19 86 ASP A CA 1
ATOM 690 C C . ASP A 1 86 ? 14.145 -1.774 -29.554 1.00 90.19 86 ASP A C 1
ATOM 692 O O . ASP A 1 86 ? 14.252 -2.237 -30.690 1.00 90.19 86 ASP A O 1
ATOM 696 N N . GLN A 1 87 ? 14.280 -0.464 -29.319 1.00 90.06 87 GLN A N 1
ATOM 697 C CA . GLN A 1 87 ? 14.653 0.524 -30.339 1.00 90.06 87 GLN A CA 1
ATOM 698 C C . GLN A 1 87 ? 16.167 0.620 -30.573 1.00 90.06 87 GLN A C 1
ATOM 700 O O . GLN A 1 87 ? 16.590 1.270 -31.532 1.00 90.06 87 GLN A O 1
ATOM 705 N N . MET A 1 88 ? 16.994 0.007 -29.720 1.00 87.75 88 MET A N 1
ATOM 706 C CA . MET A 1 88 ? 18.443 0.053 -29.885 1.00 87.75 88 MET A CA 1
ATOM 707 C C . MET A 1 88 ? 18.876 -0.734 -31.120 1.00 87.75 88 MET A C 1
ATOM 709 O O . MET A 1 88 ? 18.402 -1.835 -31.402 1.00 87.75 88 MET A O 1
ATOM 713 N N . GLU A 1 89 ? 19.817 -0.162 -31.871 1.00 86.62 89 GLU A N 1
ATOM 714 C CA . GLU A 1 89 ? 20.364 -0.841 -33.038 1.00 86.62 89 GLU A CA 1
ATOM 715 C C . GLU A 1 89 ? 21.123 -2.117 -32.634 1.00 86.62 89 GLU A C 1
ATOM 717 O O . GLU A 1 89 ? 21.816 -2.127 -31.611 1.00 86.62 89 GLU A O 1
ATOM 722 N N . PRO A 1 90 ? 21.099 -3.169 -33.475 1.00 88.06 90 PRO A N 1
ATOM 723 C CA . PRO A 1 90 ? 21.917 -4.354 -33.263 1.00 88.06 90 PRO A CA 1
ATOM 724 C C . PRO A 1 90 ? 23.398 -4.017 -33.056 1.00 88.06 90 PRO A C 1
ATOM 726 O O . PRO A 1 90 ? 23.938 -3.071 -33.643 1.00 88.06 90 PRO A O 1
ATOM 729 N N . VAL A 1 91 ? 24.073 -4.838 -32.252 1.00 90.44 91 VAL A N 1
ATOM 730 C CA . VAL A 1 91 ? 25.499 -4.683 -31.945 1.00 90.44 91 VAL A CA 1
ATOM 731 C C . VAL A 1 91 ? 26.327 -4.635 -33.231 1.00 90.44 91 VAL A C 1
ATOM 733 O O . VAL A 1 91 ? 26.282 -5.537 -34.069 1.00 90.44 91 VAL A O 1
ATOM 736 N N . SER A 1 92 ? 27.105 -3.566 -33.382 1.00 92.81 92 SER A N 1
ATOM 737 C CA . SER A 1 92 ? 27.943 -3.338 -34.553 1.00 92.81 92 SER A CA 1
ATOM 738 C C . SER A 1 92 ? 29.301 -4.038 -34.437 1.00 92.81 92 SER A C 1
ATOM 740 O O . SER A 1 92 ? 29.988 -3.923 -33.426 1.00 92.81 92 SER A O 1
ATOM 742 N N . ALA A 1 93 ? 29.765 -4.660 -35.526 1.00 92.69 93 ALA A N 1
ATOM 743 C CA . ALA A 1 93 ? 31.135 -5.179 -35.636 1.00 92.69 93 ALA A CA 1
ATOM 744 C C . ALA A 1 93 ? 32.197 -4.074 -35.849 1.00 92.69 93 ALA A C 1
ATOM 746 O O . ALA A 1 93 ? 33.395 -4.310 -35.702 1.00 92.69 93 ALA A O 1
ATOM 747 N N . ASN A 1 94 ? 31.782 -2.853 -36.208 1.00 96.56 94 ASN A N 1
ATOM 748 C CA . ASN A 1 94 ? 32.679 -1.702 -36.312 1.00 96.56 94 ASN A CA 1
ATOM 749 C C . ASN A 1 94 ? 33.011 -1.152 -34.915 1.00 96.56 94 ASN A C 1
ATOM 751 O O . ASN A 1 94 ? 32.115 -0.700 -34.203 1.00 96.56 94 ASN A O 1
ATOM 755 N N . ALA A 1 95 ? 34.299 -1.114 -34.565 1.00 94.31 95 ALA A N 1
ATOM 756 C CA . ALA A 1 95 ? 34.783 -0.715 -33.241 1.00 94.31 95 ALA A CA 1
ATOM 757 C C . ALA A 1 95 ? 34.481 0.745 -32.843 1.00 94.31 95 ALA A C 1
ATOM 759 O O . ALA A 1 95 ? 34.390 1.051 -31.656 1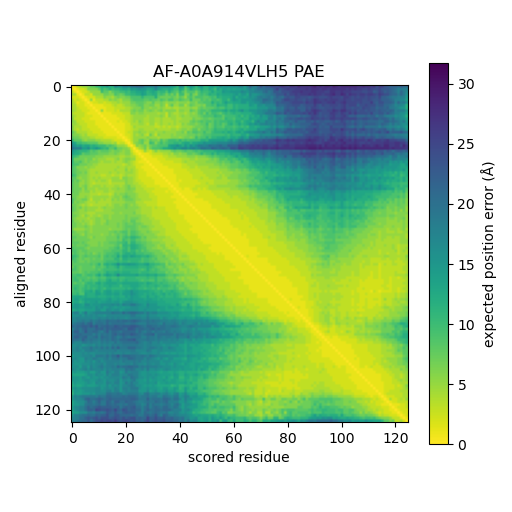.00 94.31 95 ALA A O 1
ATOM 760 N N . ALA A 1 96 ? 34.366 1.674 -33.797 1.00 94.25 96 ALA A N 1
ATOM 761 C CA . ALA A 1 96 ? 33.972 3.050 -33.492 1.00 94.25 96 ALA A CA 1
ATOM 762 C C . ALA A 1 96 ? 32.479 3.119 -33.145 1.00 94.25 96 ALA A C 1
ATOM 764 O O . ALA A 1 96 ? 32.115 3.685 -32.119 1.00 94.25 96 ALA A O 1
ATOM 765 N N . LYS A 1 97 ? 31.635 2.457 -33.945 1.00 93.19 97 LYS A N 1
ATOM 766 C CA . LYS A 1 97 ? 30.190 2.385 -33.701 1.00 93.19 97 LYS A CA 1
ATOM 767 C C . LYS A 1 97 ? 29.857 1.606 -32.424 1.00 93.19 97 LYS A C 1
ATOM 769 O O . LYS A 1 97 ? 29.016 2.052 -31.662 1.00 93.19 97 LYS A O 1
ATOM 774 N N . LEU A 1 98 ? 30.567 0.513 -32.140 1.00 93.19 98 LEU A N 1
ATOM 775 C CA . LEU A 1 98 ? 30.404 -0.254 -30.901 1.00 93.19 98 LEU A CA 1
ATOM 776 C C . LEU A 1 98 ? 30.727 0.580 -29.652 1.00 93.19 98 LEU A C 1
ATOM 778 O O . LEU A 1 98 ? 30.016 0.504 -28.656 1.00 93.19 98 LEU A O 1
ATOM 782 N N . ARG A 1 99 ? 31.782 1.405 -29.706 1.00 94.06 99 ARG A N 1
ATOM 783 C CA . ARG A 1 99 ? 32.111 2.329 -28.608 1.00 94.06 99 ARG A CA 1
ATOM 784 C C . ARG A 1 99 ? 31.005 3.350 -28.377 1.00 94.06 99 ARG A C 1
ATOM 786 O O . ARG A 1 99 ? 30.662 3.589 -27.228 1.00 94.06 99 ARG A O 1
ATOM 793 N N . GLN A 1 100 ? 30.436 3.899 -29.448 1.00 93.00 100 GLN A N 1
ATOM 794 C CA . GLN A 1 100 ? 29.303 4.813 -29.332 1.00 93.00 100 GLN A CA 1
ATOM 795 C C . GLN A 1 100 ? 28.074 4.106 -28.742 1.00 93.00 100 GLN A C 1
ATOM 797 O O . GLN A 1 100 ? 27.520 4.592 -27.767 1.00 93.00 100 GLN A O 1
ATOM 802 N N . GLN A 1 101 ? 27.736 2.909 -29.236 1.00 93.12 101 GLN A N 1
ATOM 803 C CA . GLN A 1 101 ? 26.637 2.094 -28.701 1.00 93.12 101 GLN A CA 1
ATOM 804 C C . GLN A 1 101 ? 26.794 1.808 -27.198 1.00 93.12 101 GLN A C 1
ATOM 806 O O . GLN A 1 101 ? 25.810 1.820 -26.469 1.00 93.12 101 GLN A O 1
ATOM 811 N N . SER A 1 102 ? 28.023 1.587 -26.716 1.00 91.44 102 SER A N 1
ATOM 812 C CA . SER A 1 102 ? 28.285 1.405 -25.282 1.00 91.44 102 SER A CA 1
ATOM 813 C C . SER A 1 102 ? 28.033 2.674 -24.466 1.00 91.44 102 SER A C 1
ATOM 815 O O . SER A 1 102 ? 27.520 2.569 -23.359 1.00 91.44 102 SER A O 1
ATOM 817 N N . ILE A 1 103 ? 28.404 3.847 -24.988 1.00 92.75 103 ILE A N 1
ATOM 818 C CA . ILE A 1 103 ? 28.161 5.139 -24.326 1.00 92.75 103 ILE A CA 1
ATOM 819 C C . ILE A 1 103 ? 26.659 5.427 -24.277 1.00 92.75 103 ILE A C 1
ATOM 821 O O . ILE A 1 103 ? 26.154 5.870 -23.253 1.00 92.75 103 ILE A O 1
ATOM 825 N N . ASP A 1 104 ? 25.947 5.136 -25.364 1.00 89.50 104 ASP A N 1
ATOM 826 C CA . ASP A 1 104 ? 24.510 5.393 -25.472 1.00 89.50 104 ASP A CA 1
ATOM 827 C C . ASP A 1 104 ? 23.680 4.444 -24.581 1.00 89.50 104 ASP A C 1
ATOM 829 O O . ASP A 1 104 ? 22.596 4.810 -24.130 1.00 89.50 104 ASP A O 1
ATOM 833 N N . PHE A 1 105 ? 24.182 3.232 -24.305 1.00 90.81 105 PHE A N 1
ATOM 834 C CA . PHE A 1 105 ? 23.538 2.249 -23.423 1.00 90.81 105 PHE A CA 1
ATOM 835 C C . PHE A 1 105 ? 23.765 2.521 -21.927 1.00 90.81 105 PHE A C 1
ATOM 837 O O . PHE A 1 105 ? 22.917 2.170 -21.106 1.00 90.81 105 PHE A O 1
ATOM 844 N N . ASP A 1 106 ? 24.887 3.147 -21.565 1.00 92.62 106 ASP A N 1
ATOM 845 C CA . ASP A 1 106 ? 25.310 3.345 -20.172 1.00 92.62 106 ASP A CA 1
ATOM 846 C C . ASP A 1 106 ? 24.255 4.024 -19.267 1.00 92.62 106 ASP A C 1
ATOM 848 O O . ASP A 1 106 ? 24.065 3.557 -18.141 1.00 92.62 106 ASP A O 1
ATOM 852 N N . PRO A 1 107 ? 23.493 5.042 -19.724 1.00 92.56 107 PRO A N 1
ATOM 853 C CA . PRO A 1 107 ? 22.428 5.643 -18.921 1.00 92.56 107 PRO A CA 1
ATOM 854 C C . PRO A 1 107 ? 21.291 4.666 -18.614 1.00 92.56 107 PRO A C 1
ATOM 856 O O . PRO A 1 107 ? 20.862 4.564 -17.469 1.00 92.56 107 PRO A O 1
ATOM 859 N N . LEU A 1 108 ? 20.838 3.897 -19.614 1.00 91.81 108 LEU A N 1
ATOM 860 C CA . LEU A 1 108 ? 19.774 2.909 -19.420 1.00 91.81 108 LEU A CA 1
ATOM 861 C C . LEU A 1 108 ? 20.224 1.808 -18.452 1.00 91.81 108 LEU A C 1
ATOM 863 O O . LEU A 1 108 ? 19.437 1.349 -17.632 1.00 91.81 108 LEU A O 1
ATOM 867 N N . TYR A 1 109 ? 21.493 1.405 -18.524 1.00 91.00 109 TYR A N 1
ATOM 868 C CA . TYR A 1 109 ? 22.070 0.444 -17.590 1.00 91.00 109 TYR A CA 1
ATOM 869 C C . TYR A 1 109 ? 22.087 0.966 -16.146 1.00 91.00 109 TYR A C 1
ATOM 871 O O . TYR A 1 109 ? 21.709 0.234 -15.233 1.00 91.00 109 TYR A O 1
ATOM 879 N N . HIS A 1 110 ? 22.469 2.229 -15.933 1.00 93.12 110 HIS A N 1
ATOM 880 C CA . HIS A 1 110 ? 22.435 2.841 -14.603 1.00 93.12 110 HIS A CA 1
ATOM 881 C C . HIS A 1 110 ? 21.011 2.946 -14.052 1.00 93.12 110 HIS A C 1
ATOM 883 O O . HIS A 1 110 ? 20.785 2.560 -12.909 1.00 93.12 110 HIS A O 1
ATOM 889 N N . GLU A 1 111 ? 20.045 3.375 -14.869 1.00 92.50 111 GLU A N 1
ATOM 890 C CA . GLU A 1 111 ? 18.632 3.410 -14.467 1.00 92.50 111 GLU A CA 1
ATOM 891 C C . GLU A 1 111 ? 18.135 2.018 -14.039 1.00 92.50 111 GLU A C 1
ATOM 893 O O . GLU A 1 111 ? 17.453 1.884 -13.025 1.00 92.50 111 GLU A O 1
ATOM 898 N N . VAL A 1 112 ? 18.510 0.959 -14.769 1.00 92.56 112 VAL A N 1
ATOM 899 C CA . VAL A 1 112 ? 18.147 -0.422 -14.406 1.00 92.56 112 VAL A CA 1
ATOM 900 C C . VAL A 1 112 ? 18.705 -0.820 -13.044 1.00 92.56 112 VAL A C 1
ATOM 902 O O . VAL A 1 112 ? 17.981 -1.418 -12.249 1.00 92.56 112 VAL A O 1
ATOM 905 N N . LEU A 1 113 ? 19.960 -0.476 -12.753 1.00 90.81 113 LEU A N 1
ATOM 906 C CA . LEU A 1 113 ? 20.571 -0.768 -11.456 1.00 90.81 113 LEU A CA 1
ATOM 907 C C . LEU A 1 113 ? 19.900 -0.005 -10.309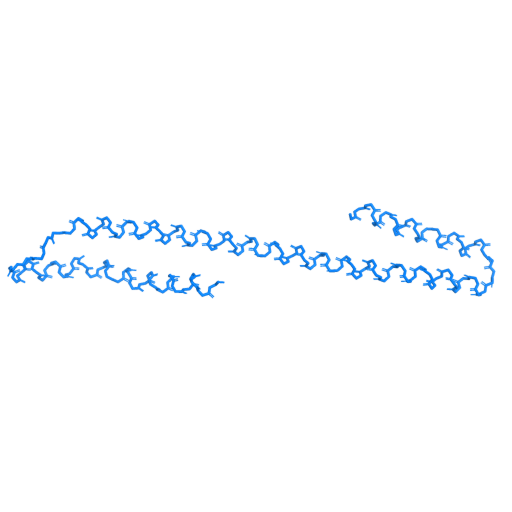 1.00 90.81 113 LEU A C 1
ATOM 909 O O . LEU A 1 113 ? 19.725 -0.561 -9.225 1.00 90.81 113 LEU A O 1
ATOM 913 N N . GLU A 1 114 ? 19.517 1.252 -10.533 1.00 89.31 114 GLU A N 1
ATOM 914 C CA . GLU A 1 114 ? 18.797 2.050 -9.535 1.00 89.31 114 GLU A CA 1
ATOM 915 C C . GLU A 1 114 ? 17.427 1.430 -9.222 1.00 89.31 114 GLU A C 1
ATOM 917 O O . GLU A 1 114 ? 17.105 1.180 -8.056 1.00 89.31 114 GLU A O 1
ATOM 922 N N . HIS A 1 115 ? 16.662 1.070 -10.254 1.00 90.31 115 HIS A N 1
ATOM 923 C CA . HIS A 1 115 ? 15.332 0.483 -10.091 1.00 90.31 115 HIS A CA 1
ATOM 924 C C . HIS A 1 115 ? 15.338 -0.978 -9.603 1.00 90.31 115 HIS A C 1
ATOM 926 O O . HIS A 1 115 ? 14.354 -1.430 -9.013 1.00 90.31 115 HIS A O 1
ATOM 932 N N . GLU A 1 116 ? 16.436 -1.725 -9.758 1.00 86.94 116 GLU A N 1
ATOM 933 C CA . GLU A 1 116 ? 16.601 -3.045 -9.123 1.00 86.94 116 GLU A CA 1
ATOM 934 C C . GLU A 1 116 ? 16.574 -2.941 -7.583 1.00 86.94 116 GLU A C 1
ATOM 936 O O . GLU A 1 116 ? 16.033 -3.816 -6.889 1.00 86.94 116 GLU A O 1
ATOM 941 N N . GLY A 1 117 ? 17.094 -1.833 -7.042 1.00 83.31 117 GLY A N 1
ATOM 942 C CA . GLY A 1 117 ? 16.992 -1.495 -5.624 1.00 83.31 117 GLY A CA 1
ATOM 943 C C . GLY A 1 117 ? 15.543 -1.284 -5.185 1.00 83.31 117 GLY A C 1
ATOM 944 O O . GLY A 1 117 ? 15.101 -1.881 -4.198 1.00 83.31 117 GLY A O 1
ATOM 945 N N . ASP A 1 118 ? 14.779 -0.509 -5.953 1.00 83.56 118 ASP A N 1
ATOM 946 C CA . ASP A 1 118 ? 13.360 -0.249 -5.686 1.00 83.56 118 ASP A CA 1
ATOM 947 C C . ASP A 1 118 ? 12.522 -1.531 -5.746 1.00 83.56 118 ASP A C 1
ATOM 949 O O . ASP A 1 118 ? 11.733 -1.809 -4.839 1.00 83.56 118 ASP A O 1
ATOM 953 N N . ALA A 1 119 ? 12.745 -2.369 -6.761 1.00 81.56 119 ALA A N 1
ATOM 954 C CA . ALA A 1 119 ? 12.078 -3.661 -6.903 1.00 81.56 119 ALA A CA 1
ATOM 955 C C . ALA A 1 119 ? 12.347 -4.584 -5.701 1.00 81.56 119 ALA A C 1
ATOM 957 O O . ALA A 1 119 ? 11.442 -5.261 -5.200 1.00 81.56 119 ALA A O 1
ATOM 958 N N . SER A 1 120 ? 13.583 -4.581 -5.194 1.00 81.50 120 SER A N 1
ATOM 959 C CA . SER A 1 120 ? 13.968 -5.348 -4.007 1.00 81.50 120 SER A CA 1
ATOM 960 C C . SER A 1 120 ? 13.273 -4.842 -2.740 1.00 81.50 120 SER A C 1
ATOM 962 O O . SER A 1 120 ? 12.835 -5.648 -1.917 1.00 81.50 120 SER A O 1
ATOM 964 N N . LEU A 1 121 ? 13.122 -3.522 -2.594 1.00 80.12 121 LEU A N 1
ATOM 965 C CA . LEU A 1 121 ? 12.408 -2.905 -1.474 1.00 80.12 121 LEU A CA 1
ATOM 966 C C . LEU A 1 121 ? 10.906 -3.198 -1.514 1.00 80.12 121 LEU A C 1
ATOM 968 O O . LEU A 1 121 ? 10.320 -3.485 -0.473 1.00 80.12 121 LEU A O 1
ATOM 972 N N . ILE A 1 122 ? 10.291 -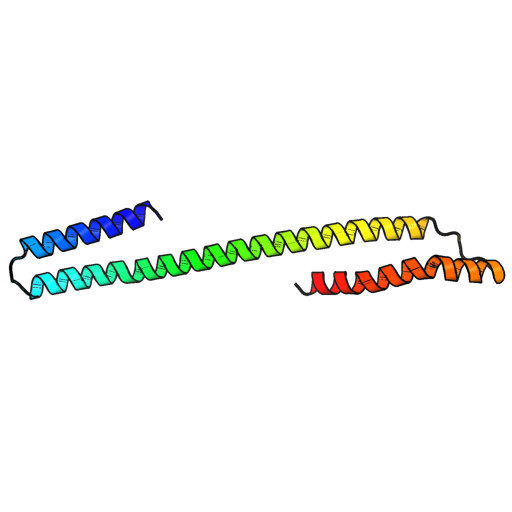3.162 -2.697 1.00 79.94 122 ILE A N 1
ATOM 973 C CA . ILE A 1 122 ? 8.879 -3.515 -2.892 1.00 79.94 122 ILE A CA 1
ATOM 974 C C . ILE A 1 122 ? 8.646 -4.987 -2.528 1.00 79.94 122 ILE A C 1
ATOM 976 O O . ILE A 1 122 ? 7.685 -5.293 -1.834 1.00 79.94 122 ILE A O 1
ATOM 980 N N . LYS A 1 123 ? 9.551 -5.894 -2.917 1.00 77.75 123 LYS A N 1
ATOM 981 C CA . LYS A 1 123 ? 9.463 -7.331 -2.597 1.00 77.75 123 LYS A CA 1
ATOM 982 C C . LYS A 1 123 ? 9.627 -7.650 -1.103 1.00 77.75 123 LYS A C 1
ATOM 984 O O . LYS A 1 123 ? 9.176 -8.703 -0.657 1.00 77.75 123 LYS A O 1
ATOM 989 N N . ALA A 1 124 ? 10.343 -6.807 -0.360 1.00 72.94 124 ALA A N 1
ATOM 990 C CA . ALA A 1 124 ? 10.637 -7.018 1.058 1.00 72.94 124 ALA A CA 1
ATOM 991 C C . ALA A 1 124 ? 9.552 -6.477 2.009 1.00 72.94 124 ALA A C 1
ATOM 993 O O . ALA A 1 124 ? 9.614 -6.771 3.205 1.00 72.94 124 ALA A O 1
ATOM 994 N N . LYS A 1 125 ? 8.611 -5.677 1.496 1.00 59.44 125 LYS A N 1
ATOM 995 C CA . LYS A 1 125 ? 7.425 -5.201 2.219 1.00 59.44 125 LYS A CA 1
ATOM 996 C C . LYS A 1 125 ? 6.301 -6.230 2.152 1.00 59.44 125 LYS A C 1
ATOM 998 O O . LYS A 1 125 ? 5.593 -6.351 3.174 1.00 59.44 125 LYS A O 1
#

pLDDT: mean 87.8, std 7.6, range [58.41, 97.12]

Mean predicted aligned error: 9.51 Å

Sequence (125 aa):
MEEREGDIAGLQMAVERLQEVSGDDPSVKTEILERFHALQQPFDEMKKKLDSLQRAAQNAKAEGKQFERQFDDLLEWMDGAKGRFDQMEPVSANAAKLRQQSIDFDPLYHEVLEHEGDASLIKAK

Solvent-accessible surface area (backbone atoms only — not comparable to full-atom values): 7026 Å² total; per-residue (Å²): 106,71,68,60,53,50,48,50,55,51,49,51,56,49,49,54,52,49,49,66,70,56,61,87,49,64,67,62,48,47,54,53,49,52,56,48,48,68,52,48,52,61,48,56,50,48,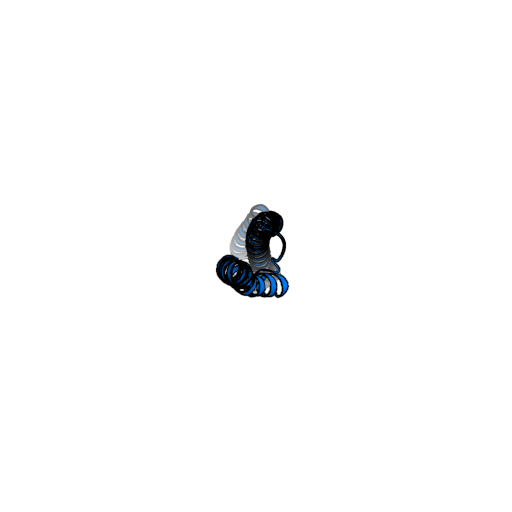48,55,51,50,54,50,51,52,51,51,53,52,49,54,51,50,52,49,54,49,50,52,49,57,48,51,55,50,50,54,49,50,55,51,51,48,55,55,57,73,69,52,78,78,89,53,91,50,70,70,59,34,53,49,54,51,61,69,43,46,62,60,53,51,54,52,58,56,49,51,52,52,54,52,54,62,74,72,108

Foldseek 3Di:
DVVVVVVLVVLVVVLVVCVVVVPPPVVSNVVSVVVSCVVVVVVVVVVVVVVVVVVVVVVVVVVVVVLVVLVVVLVVVVVVLVVVVVPQDPQDPDPVVNVVSVVVCVVSVVVVVVVVVSVVVSVVD

Secondary structure (DSSP, 8-state):
-HHHHHHHHHHHHHHHHHHHHTTT-HHHHHHHHHHHHHHHHHHHHHHHHHHHHHHHHHHHHHHHHHHHHHHHHHHHHHHHHHHHHHTSPPPPSSHHHHHHHHHHHHHHHHHHHHHHHHHHHHHH-

Organism: NCBI:txid2011161